Protein AF-A0A9E2VP48-F1 (afdb_monomer_lite)

Secondary structure (DSSP, 8-state):
------------S-HHHHHHHHHHHHHTTSTTGGG-HHHHHHHHHHHHHHHHHHHHHGGGSS-------HHHHHHHHHHHHHHHHHHTT-HHHHHHHHHHHHHHTT------------

Sequence (118 aa):
MIIGLIVAFSREGDDGKQVLKDAKQMIRQVQGFHESPEYYERLVDRAHREVFSEAYSMSVGRRSRGTLDEDKYLTDLFARMIQIAQGENADHVAKNLKKLHDEIFQIEPEPETAKKGK

Foldseek 3Di:
DDPLCPPDQDDDDVPLVSLLVVLLVLLCPFPCCVVPVVLSNVLLVVLSVVLVCVVCVVCPPDPDPPDPPSLVSVVSSLVSSLVVCVVVVVNVSSVSSVVSNCSNVVPPPPPPPDPPDD

Structure (mmCIF, N/CA/C/O backbone):
data_AF-A0A9E2VP48-F1
#
_entry.id   AF-A0A9E2VP48-F1
#
loop_
_atom_site.group_PDB
_atom_site.id
_atom_site.type_symbol
_atom_site.label_atom_id
_atom_site.label_alt_id
_atom_site.label_comp_id
_atom_site.label_asym_id
_atom_site.label_entity_id
_atom_site.label_seq_id
_atom_site.pdbx_PDB_ins_code
_atom_site.Cartn_x
_atom_site.Cartn_y
_atom_site.Cartn_z
_atom_site.occupancy
_atom_site.B_iso_or_equiv
_atom_site.auth_seq_id
_atom_site.auth_comp_id
_atom_site.auth_asym_id
_atom_site.auth_atom_id
_atom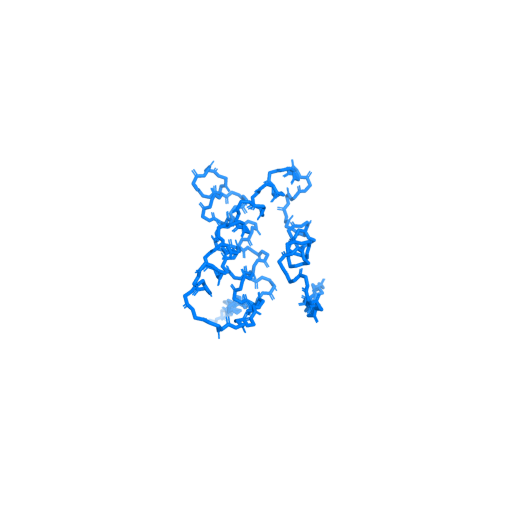_site.pdbx_PDB_model_num
ATOM 1 N N . MET A 1 1 ? -18.633 -12.534 -7.705 1.00 31.36 1 MET A N 1
ATOM 2 C CA . MET A 1 1 ? -18.149 -12.033 -9.006 1.00 31.36 1 MET A CA 1
ATOM 3 C C . MET A 1 1 ? -17.057 -11.027 -8.679 1.00 31.36 1 MET A C 1
ATOM 5 O O . MET A 1 1 ? -17.382 -9.894 -8.361 1.00 31.36 1 MET A O 1
ATOM 9 N N . ILE A 1 2 ? -15.805 -11.474 -8.565 1.00 38.44 2 ILE A N 1
ATOM 10 C CA . ILE A 1 2 ? -14.673 -10.592 -8.247 1.00 38.44 2 ILE A CA 1
ATOM 11 C C . ILE A 1 2 ? -13.873 -10.468 -9.535 1.00 38.44 2 ILE A C 1
ATOM 13 O O . ILE A 1 2 ? -13.466 -11.463 -10.130 1.00 38.44 2 ILE A O 1
ATOM 17 N N . ILE A 1 3 ? -13.817 -9.234 -10.019 1.00 42.12 3 ILE A N 1
ATOM 18 C CA . ILE A 1 3 ? -13.189 -8.824 -11.265 1.00 42.12 3 ILE A CA 1
ATOM 19 C C . ILE A 1 3 ? -11.688 -8.995 -11.054 1.00 42.12 3 ILE A C 1
ATOM 21 O O . ILE A 1 3 ? -11.115 -8.306 -10.216 1.00 42.12 3 ILE A O 1
ATOM 25 N N . GLY A 1 4 ? -11.078 -9.940 -11.773 1.00 37.22 4 GLY A N 1
ATOM 26 C CA . GLY A 1 4 ? -9.628 -10.093 -11.834 1.00 37.22 4 GLY A CA 1
ATOM 27 C C . GLY A 1 4 ? -9.025 -8.827 -12.425 1.00 37.22 4 GLY A C 1
ATOM 28 O O . GLY A 1 4 ? -8.941 -8.678 -13.643 1.00 37.22 4 GLY A O 1
ATOM 29 N N . LEU A 1 5 ? -8.683 -7.881 -11.556 1.00 45.09 5 LEU A N 1
ATOM 30 C CA . LEU A 1 5 ? -8.050 -6.632 -11.929 1.00 45.09 5 LEU A CA 1
ATOM 31 C C . LEU A 1 5 ? -6.560 -6.926 -12.116 1.00 45.09 5 LEU A C 1
ATOM 33 O O . LEU A 1 5 ? -5.757 -6.749 -11.207 1.00 45.09 5 LEU A O 1
ATOM 37 N N . ILE A 1 6 ? -6.206 -7.429 -13.299 1.00 44.62 6 ILE A N 1
ATOM 38 C CA . ILE A 1 6 ? -4.819 -7.453 -13.761 1.00 44.62 6 ILE A CA 1
ATOM 39 C C . ILE A 1 6 ? -4.417 -5.984 -13.904 1.00 44.62 6 ILE A C 1
ATOM 41 O O . ILE A 1 6 ? -4.802 -5.319 -14.868 1.00 44.62 6 ILE A O 1
ATOM 45 N N . VAL A 1 7 ? -3.729 -5.444 -12.900 1.00 49.06 7 VAL A N 1
ATOM 46 C CA . VAL A 1 7 ? -3.240 -4.067 -12.941 1.00 49.06 7 VAL A CA 1
ATOM 47 C C . VAL A 1 7 ? -2.030 -4.047 -13.863 1.00 49.06 7 VAL A C 1
ATOM 49 O O . VAL A 1 7 ? -0.910 -4.309 -13.450 1.00 49.06 7 VAL A O 1
ATOM 52 N N . ALA A 1 8 ? -2.273 -3.792 -15.146 1.00 47.62 8 ALA A N 1
ATOM 53 C CA . ALA A 1 8 ? -1.219 -3.501 -16.104 1.00 47.62 8 ALA A CA 1
ATOM 54 C C . ALA A 1 8 ? -0.757 -2.054 -15.879 1.00 47.62 8 ALA A C 1
ATOM 56 O O . ALA A 1 8 ? -1.426 -1.115 -16.314 1.00 47.62 8 ALA A O 1
ATOM 57 N N . PHE A 1 9 ? 0.356 -1.863 -15.170 1.00 53.66 9 PHE A N 1
ATOM 58 C CA . PHE A 1 9 ? 0.990 -0.552 -15.067 1.00 53.66 9 PHE A CA 1
ATOM 59 C C . PHE A 1 9 ? 1.660 -0.244 -16.415 1.00 53.66 9 PHE A C 1
ATOM 61 O O . PHE A 1 9 ? 2.457 -1.021 -16.942 1.00 53.66 9 PHE A O 1
ATOM 68 N N . SER A 1 10 ? 1.308 0.886 -17.027 1.00 45.56 10 SER A N 1
ATOM 69 C CA . SER A 1 10 ? 1.951 1.334 -18.265 1.00 45.56 10 SER A CA 1
ATOM 70 C C . SER A 1 10 ? 3.358 1.853 -17.955 1.00 45.56 10 SER A C 1
ATOM 72 O O . SER A 1 10 ? 3.515 2.890 -17.313 1.00 45.56 10 SER A O 1
ATOM 74 N N . ARG A 1 11 ? 4.381 1.141 -18.442 1.00 51.38 11 ARG A N 1
ATOM 75 C CA . ARG A 1 11 ? 5.797 1.539 -18.394 1.00 51.38 11 ARG A CA 1
ATOM 76 C C . ARG A 1 11 ? 6.063 2.749 -19.286 1.00 51.38 11 ARG A C 1
ATOM 78 O O . ARG A 1 11 ? 6.320 2.588 -20.478 1.00 51.38 11 ARG A O 1
ATOM 85 N N . GLU A 1 12 ? 6.056 3.950 -18.721 1.00 41.19 12 GLU A N 1
ATOM 86 C CA . GLU A 1 12 ? 6.537 5.141 -19.424 1.00 41.19 12 GLU A CA 1
ATOM 87 C C . GLU A 1 12 ? 7.236 6.120 -18.462 1.00 41.19 12 GLU A C 1
ATOM 89 O O . GLU A 1 12 ? 6.630 7.033 -17.917 1.00 41.19 12 GLU A O 1
ATOM 94 N N . GLY A 1 13 ? 8.542 5.914 -18.250 1.00 44.88 13 GLY A N 1
ATOM 95 C CA . GLY A 1 13 ? 9.572 6.950 -18.046 1.00 44.88 13 GLY A CA 1
ATOM 96 C C . GLY A 1 13 ? 9.567 7.804 -16.767 1.00 44.88 13 GLY A C 1
ATOM 97 O O . GLY A 1 13 ? 10.603 8.392 -16.456 1.00 44.88 13 GLY A O 1
ATOM 98 N N . ASP A 1 14 ? 8.468 7.854 -16.016 1.00 51.00 14 ASP A N 1
ATOM 99 C CA . ASP A 1 14 ? 8.280 8.608 -14.760 1.00 51.00 14 ASP A CA 1
ATOM 100 C C . ASP A 1 14 ? 7.893 7.636 -13.615 1.00 51.00 14 ASP A C 1
ATOM 102 O O . ASP A 1 14 ? 7.010 7.884 -12.785 1.00 51.00 14 ASP A O 1
ATOM 106 N N . ASP A 1 15 ? 8.552 6.467 -13.631 1.00 59.91 15 ASP A N 1
ATOM 107 C CA . ASP A 1 15 ? 8.116 5.210 -13.005 1.00 59.91 15 ASP A CA 1
ATOM 108 C C . ASP A 1 15 ? 7.737 5.351 -11.520 1.00 59.91 15 ASP A C 1
ATOM 110 O O . ASP A 1 15 ? 6.733 4.802 -11.082 1.00 59.91 15 ASP A O 1
ATOM 114 N N . GLY A 1 16 ? 8.463 6.147 -10.729 1.00 63.03 16 GLY A N 1
ATOM 115 C CA . GLY A 1 16 ? 8.187 6.264 -9.291 1.00 63.03 16 GLY A CA 1
ATOM 116 C C . GLY A 1 16 ? 6.877 6.966 -8.941 1.00 63.03 16 GLY A C 1
ATOM 117 O O . GLY A 1 16 ? 6.157 6.530 -8.042 1.00 63.03 16 GLY A O 1
ATOM 118 N N . LYS A 1 17 ? 6.534 8.043 -9.655 1.00 70.06 17 LYS A N 1
ATOM 119 C CA . LYS A 1 17 ? 5.301 8.800 -9.387 1.00 70.06 17 LYS A CA 1
ATOM 120 C C . LYS A 1 17 ? 4.079 8.089 -9.944 1.00 70.06 17 LYS A C 1
ATOM 122 O O . LYS A 1 17 ? 3.027 8.113 -9.305 1.00 70.06 17 LYS A O 1
ATOM 127 N N . GLN A 1 18 ? 4.222 7.474 -11.116 1.00 74.06 18 GLN A N 1
ATOM 128 C CA . GLN A 1 18 ? 3.138 6.729 -11.741 1.00 74.06 18 GLN A CA 1
ATOM 129 C C . GLN A 1 18 ? 2.788 5.493 -10.905 1.00 74.06 18 GLN A C 1
ATOM 131 O O . GLN A 1 18 ? 1.633 5.316 -10.529 1.00 74.06 18 GLN A O 1
ATOM 136 N N . VAL A 1 19 ? 3.794 4.737 -10.463 1.00 74.88 19 VAL A N 1
ATOM 137 C CA . VAL A 1 19 ? 3.586 3.558 -9.616 1.00 74.88 19 VAL A CA 1
ATOM 138 C C . VAL A 1 19 ? 3.015 3.926 -8.241 1.00 74.88 19 VAL A C 1
ATOM 140 O O . VAL A 1 19 ? 2.146 3.221 -7.729 1.00 74.88 19 VAL A O 1
ATOM 143 N N . LEU A 1 20 ? 3.415 5.060 -7.650 1.00 82.25 20 LEU A N 1
ATOM 144 C CA . LEU A 1 20 ? 2.776 5.569 -6.429 1.00 82.25 20 LEU A CA 1
ATOM 145 C C . LEU A 1 20 ? 1.298 5.913 -6.657 1.00 82.25 20 LEU A C 1
ATOM 147 O O . LEU A 1 20 ? 0.451 5.593 -5.824 1.00 82.25 20 LEU A O 1
ATOM 151 N N . LYS A 1 21 ? 0.974 6.581 -7.768 1.00 83.25 21 LYS A N 1
ATOM 152 C CA . LYS A 1 21 ? -0.405 6.951 -8.108 1.00 83.25 21 LYS A CA 1
ATOM 153 C C . LYS A 1 21 ? -1.285 5.714 -8.271 1.00 83.25 21 LYS A C 1
ATOM 155 O O . LYS A 1 21 ? -2.394 5.686 -7.743 1.00 83.25 21 LYS A O 1
ATOM 160 N N . ASP A 1 22 ? -0.778 4.701 -8.949 1.00 81.19 22 ASP A N 1
ATOM 161 C CA . ASP A 1 22 ? -1.496 3.458 -9.204 1.00 81.19 22 ASP A CA 1
ATOM 162 C C . ASP A 1 22 ? -1.636 2.623 -7.915 1.00 81.19 22 ASP A C 1
ATOM 164 O O . ASP A 1 22 ? -2.730 2.153 -7.597 1.00 81.19 22 ASP A O 1
ATOM 168 N N . ALA A 1 23 ? -0.601 2.573 -7.067 1.00 83.50 23 ALA A N 1
ATOM 169 C CA . ALA A 1 23 ? -0.706 2.012 -5.717 1.00 83.50 23 ALA A CA 1
ATOM 170 C C . ALA A 1 23 ? -1.759 2.745 -4.864 1.00 83.50 23 ALA A C 1
ATOM 172 O O . ALA A 1 23 ? -2.545 2.104 -4.164 1.00 83.50 23 ALA A O 1
ATOM 173 N N . LYS A 1 24 ? -1.841 4.082 -4.971 1.00 87.38 24 LYS A N 1
ATOM 174 C CA . LYS A 1 24 ? -2.887 4.902 -4.332 1.00 87.38 24 LYS A CA 1
ATOM 175 C C . LYS A 1 24 ? -4.290 4.648 -4.887 1.00 87.38 24 LYS A C 1
ATOM 177 O O . LYS A 1 24 ? -5.272 4.850 -4.176 1.00 87.38 24 LYS A O 1
ATOM 182 N N . GLN A 1 25 ? -4.425 4.219 -6.135 1.00 86.44 25 GLN A N 1
ATOM 183 C CA . GLN A 1 25 ? -5.718 3.791 -6.671 1.00 86.44 25 GLN A CA 1
ATOM 184 C C . GLN A 1 25 ? -6.100 2.394 -6.176 1.00 86.44 25 GLN A C 1
ATOM 186 O O . GLN A 1 25 ? -7.270 2.141 -5.896 1.00 86.44 25 GLN A O 1
ATOM 191 N N . MET A 1 26 ? -5.121 1.511 -6.006 1.00 83.69 26 MET A N 1
ATOM 192 C CA . MET A 1 26 ? -5.318 0.145 -5.527 1.00 83.69 26 MET A CA 1
ATOM 193 C C . MET A 1 26 ? -5.767 0.100 -4.057 1.00 83.69 26 MET A C 1
ATOM 195 O O . MET A 1 26 ? -6.785 -0.509 -3.743 1.00 83.69 26 MET A O 1
ATOM 199 N N . ILE A 1 27 ? -5.091 0.836 -3.169 1.00 86.19 27 ILE A N 1
ATOM 200 C CA . ILE A 1 27 ? -5.441 0.977 -1.738 1.00 86.19 27 ILE A CA 1
ATOM 201 C C . ILE A 1 27 ? -6.885 1.450 -1.502 1.00 86.19 27 ILE A C 1
ATOM 203 O O . ILE A 1 27 ? -7.490 1.101 -0.492 1.00 86.19 27 ILE A O 1
ATOM 207 N N . ARG A 1 28 ? -7.476 2.207 -2.437 1.00 87.12 28 ARG A N 1
ATOM 208 C CA . ARG A 1 28 ? -8.871 2.674 -2.329 1.00 87.12 28 ARG A CA 1
ATOM 209 C C . ARG A 1 28 ? -9.883 1.531 -2.360 1.00 87.12 28 ARG A C 1
ATOM 211 O O . ARG A 1 28 ? -11.017 1.724 -1.939 1.00 87.12 28 ARG A O 1
ATOM 218 N N . GLN A 1 29 ? -9.476 0.361 -2.848 1.00 84.62 29 GLN A N 1
ATOM 219 C CA . GLN A 1 29 ? -10.295 -0.848 -2.893 1.00 84.62 29 GLN A CA 1
ATOM 220 C C . GLN A 1 29 ? 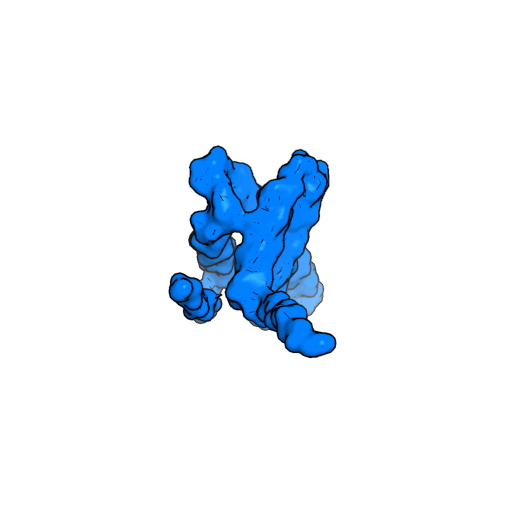-10.248 -1.633 -1.571 1.00 84.62 29 GLN A C 1
ATOM 222 O O . GLN A 1 29 ? -11.039 -2.556 -1.383 1.00 84.62 29 GLN A O 1
ATOM 227 N N . VAL A 1 30 ? -9.353 -1.275 -0.638 1.00 86.25 30 VAL A N 1
ATOM 228 C CA . VAL A 1 30 ? -9.251 -1.940 0.666 1.00 86.25 30 VAL A CA 1
ATOM 229 C C . VAL A 1 30 ? -10.541 -1.745 1.457 1.00 86.25 30 VAL A C 1
ATOM 231 O O . VAL A 1 30 ? -11.067 -0.638 1.594 1.00 86.25 30 VAL A O 1
ATOM 234 N N . GLN A 1 31 ? -11.038 -2.834 2.040 1.00 83.25 31 GLN A N 1
ATOM 235 C CA . GLN A 1 31 ? -12.176 -2.775 2.947 1.00 83.25 31 GLN A CA 1
ATOM 236 C C . GLN A 1 31 ? -11.872 -1.839 4.130 1.00 83.25 31 GLN A C 1
ATOM 238 O O . GLN A 1 31 ? -10.834 -1.954 4.776 1.00 83.25 31 GLN A O 1
ATOM 243 N N . GLY A 1 32 ? -12.776 -0.903 4.419 1.00 82.25 32 GLY A N 1
ATOM 244 C CA . GLY A 1 32 ? -12.573 0.102 5.468 1.00 82.25 32 GLY A CA 1
ATOM 245 C C . GLY A 1 32 ? -11.765 1.327 5.027 1.00 82.25 32 GLY A C 1
ATOM 246 O O . GLY A 1 32 ? -11.589 2.237 5.830 1.00 82.25 32 GLY A O 1
ATOM 247 N N . PHE A 1 33 ? -11.332 1.420 3.759 1.00 86.62 33 PHE A N 1
ATOM 248 C CA . PHE A 1 33 ? -10.679 2.630 3.239 1.00 86.62 33 PHE A CA 1
ATOM 249 C C . PHE A 1 33 ? -11.521 3.889 3.490 1.00 86.62 33 PHE A C 1
ATOM 251 O O . PHE A 1 33 ? -11.012 4.894 3.978 1.00 86.62 33 PHE A O 1
ATOM 258 N N . HIS A 1 34 ? -12.828 3.813 3.222 1.00 86.81 34 HIS A N 1
ATOM 259 C CA . HIS A 1 34 ? -13.761 4.929 3.408 1.00 86.81 34 HIS A CA 1
ATOM 260 C C . HIS A 1 34 ? -13.908 5.393 4.863 1.00 86.81 34 HIS A C 1
ATOM 262 O O . HIS A 1 34 ? -14.319 6.527 5.089 1.00 86.81 34 HIS A O 1
ATOM 268 N N . GLU A 1 35 ? -13.573 4.549 5.840 1.00 88.25 35 GLU A N 1
ATOM 269 C CA . GLU A 1 35 ? -13.653 4.898 7.262 1.00 88.25 35 GLU A CA 1
ATOM 270 C C . GLU A 1 35 ? -12.460 5.752 7.704 1.00 88.25 35 GLU A C 1
ATOM 272 O O . GLU A 1 35 ? -12.556 6.501 8.673 1.00 88.25 35 GLU A O 1
ATOM 277 N N . SER A 1 36 ? -11.317 5.647 7.019 1.00 88.00 36 SER A N 1
ATOM 278 C CA . SER A 1 36 ? -10.090 6.377 7.367 1.00 88.00 36 SER A CA 1
ATOM 279 C C . SER A 1 36 ? -9.176 6.599 6.152 1.00 88.00 36 SER A C 1
ATOM 281 O O . SER A 1 36 ? -8.027 6.150 6.153 1.00 88.00 36 SER A O 1
ATOM 283 N N . PRO A 1 37 ? -9.635 7.319 5.111 1.00 89.00 37 PRO A N 1
ATOM 284 C CA . PRO A 1 37 ? -8.899 7.453 3.850 1.00 89.00 37 PRO A CA 1
ATOM 285 C C . PRO A 1 37 ? -7.513 8.083 4.045 1.00 89.00 37 PRO A C 1
ATOM 287 O O . PRO A 1 37 ? -6.525 7.604 3.494 1.00 89.00 37 PRO A O 1
ATOM 290 N N . GLU A 1 38 ? -7.408 9.091 4.914 1.00 90.50 38 GLU A N 1
ATOM 291 C CA . GLU A 1 38 ? -6.142 9.759 5.241 1.00 90.50 38 GLU A CA 1
ATOM 292 C C . GLU A 1 38 ? -5.128 8.836 5.931 1.00 90.50 38 GLU A C 1
ATOM 294 O O . GLU A 1 38 ? -3.918 9.039 5.821 1.00 90.50 38 GLU A O 1
ATOM 299 N N . TYR A 1 39 ? -5.592 7.834 6.684 1.00 90.31 39 TYR A N 1
ATOM 300 C CA . TYR A 1 39 ? -4.701 6.857 7.308 1.00 90.31 39 TYR A CA 1
ATOM 301 C C . TYR A 1 39 ? -4.066 5.968 6.240 1.00 90.31 39 TYR A C 1
ATOM 303 O O . TYR A 1 39 ? -2.843 5.870 6.162 1.00 90.31 39 TYR A O 1
ATOM 311 N N . TYR A 1 40 ? -4.892 5.400 5.363 1.00 88.88 40 TYR A N 1
ATOM 312 C CA . TYR A 1 40 ? -4.438 4.534 4.283 1.00 88.88 40 TYR A CA 1
ATOM 313 C C . TYR A 1 40 ? -3.549 5.264 3.268 1.00 88.88 40 TYR A C 1
ATOM 315 O O . TYR A 1 40 ? -2.526 4.720 2.856 1.00 88.88 40 TYR A O 1
ATOM 323 N N . GLU A 1 41 ? -3.878 6.505 2.895 1.00 90.25 41 GLU A N 1
ATOM 324 C CA . GLU A 1 41 ? -3.037 7.290 1.982 1.00 90.25 41 GLU A CA 1
ATOM 325 C C . GLU A 1 41 ? -1.661 7.603 2.593 1.00 90.25 41 GLU A C 1
ATOM 327 O O . GLU A 1 41 ? -0.641 7.420 1.923 1.00 90.25 41 GLU A O 1
ATOM 332 N N . ARG A 1 42 ? -1.604 7.979 3.882 1.00 91.31 42 ARG A N 1
ATOM 333 C CA . ARG A 1 42 ? -0.328 8.174 4.600 1.00 91.31 42 ARG A CA 1
ATOM 334 C C . ARG A 1 42 ? 0.476 6.883 4.718 1.00 91.31 42 ARG A C 1
ATOM 336 O O . ARG A 1 42 ? 1.703 6.920 4.621 1.00 91.31 42 ARG A O 1
ATOM 343 N N . LEU A 1 43 ? -0.202 5.756 4.921 1.00 92.12 43 LEU A N 1
ATOM 344 C CA . LEU A 1 43 ? 0.428 4.444 5.018 1.00 92.12 43 LEU A CA 1
ATOM 345 C C . LEU A 1 43 ? 1.119 4.063 3.700 1.00 92.12 43 LEU A C 1
ATOM 347 O O . LEU A 1 43 ? 2.277 3.648 3.723 1.00 92.12 43 LEU A O 1
ATOM 351 N N . VAL A 1 44 ? 0.448 4.282 2.561 1.00 91.81 44 VAL A N 1
ATOM 352 C CA . VAL A 1 44 ? 1.032 4.085 1.222 1.00 91.81 44 VAL A CA 1
ATOM 353 C C . VAL A 1 44 ? 2.221 5.011 0.998 1.00 91.81 44 VAL A C 1
ATOM 355 O O . VAL A 1 44 ? 3.265 4.543 0.558 1.00 91.81 44 VAL A O 1
ATOM 358 N N . ASP A 1 45 ? 2.104 6.301 1.322 1.00 90.44 45 ASP A N 1
ATOM 359 C CA . ASP A 1 45 ? 3.199 7.261 1.123 1.00 90.44 45 ASP A CA 1
ATOM 360 C C . ASP A 1 45 ? 4.453 6.884 1.924 1.00 90.44 45 ASP A C 1
ATOM 362 O O . ASP A 1 45 ? 5.576 6.944 1.412 1.00 90.44 45 ASP A O 1
ATOM 366 N N . ARG A 1 46 ? 4.269 6.456 3.179 1.00 90.06 46 ARG A N 1
ATOM 367 C CA . ARG A 1 46 ? 5.368 6.020 4.045 1.00 90.06 46 ARG A CA 1
ATOM 368 C C . ARG A 1 46 ? 6.009 4.733 3.533 1.00 90.06 46 ARG A C 1
ATOM 370 O O . ARG A 1 46 ? 7.229 4.684 3.402 1.00 90.06 46 ARG A O 1
ATOM 377 N N . ALA A 1 47 ? 5.199 3.728 3.204 1.00 90.06 47 ALA A N 1
ATOM 378 C CA . ALA A 1 47 ? 5.690 2.463 2.670 1.00 90.06 47 ALA A CA 1
ATOM 379 C C . ALA A 1 47 ? 6.409 2.653 1.325 1.00 90.06 47 ALA A C 1
ATOM 381 O O . ALA A 1 47 ? 7.508 2.133 1.146 1.00 90.06 47 A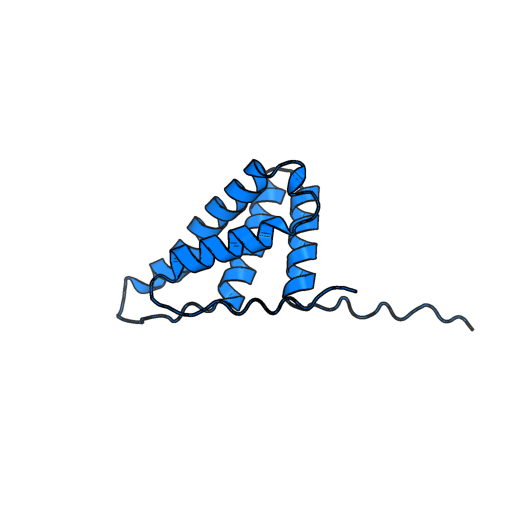LA A O 1
ATOM 382 N N . HIS A 1 48 ? 5.852 3.466 0.421 1.00 88.75 48 HIS A N 1
ATOM 383 C CA . HIS A 1 48 ? 6.463 3.791 -0.866 1.00 88.75 48 HIS A CA 1
ATOM 384 C C . HIS A 1 48 ? 7.836 4.422 -0.681 1.00 88.75 48 HIS A C 1
ATOM 386 O O . HIS A 1 48 ? 8.792 3.985 -1.309 1.00 88.75 48 HIS A O 1
ATOM 392 N N . ARG A 1 49 ? 7.968 5.421 0.201 1.00 86.38 49 ARG A N 1
ATOM 393 C CA . ARG A 1 49 ? 9.257 6.082 0.434 1.00 86.38 49 ARG A CA 1
ATOM 394 C C . ARG A 1 49 ? 10.340 5.094 0.861 1.00 86.38 49 ARG A C 1
ATOM 396 O O . ARG A 1 49 ? 11.482 5.241 0.440 1.00 86.38 49 ARG A O 1
ATOM 403 N N . GLU A 1 50 ? 9.994 4.120 1.690 1.00 85.69 50 GLU A N 1
ATOM 404 C CA . GLU A 1 50 ? 10.948 3.140 2.204 1.00 85.69 50 GLU A CA 1
ATOM 405 C C . GLU A 1 50 ? 11.310 2.092 1.141 1.00 85.69 50 GLU A C 1
ATOM 407 O O . GLU A 1 50 ? 12.489 1.933 0.832 1.00 85.69 50 GLU A O 1
ATOM 412 N N . VAL A 1 51 ? 10.313 1.482 0.495 1.00 84.25 51 VAL A N 1
ATOM 413 C CA . VAL A 1 51 ? 10.514 0.447 -0.539 1.00 84.25 51 VAL A CA 1
ATOM 414 C C . VAL A 1 51 ? 11.166 1.021 -1.798 1.00 84.25 51 VAL A C 1
ATOM 416 O O . VAL A 1 51 ? 12.101 0.444 -2.349 1.00 84.25 51 VAL A O 1
ATOM 419 N N . PHE A 1 52 ? 10.725 2.199 -2.243 1.00 78.62 52 PHE A N 1
ATOM 420 C CA . PHE A 1 52 ? 11.294 2.871 -3.408 1.00 78.62 52 PHE A CA 1
ATOM 421 C C . PHE A 1 52 ? 12.719 3.352 -3.126 1.00 78.62 52 PHE A C 1
ATOM 423 O O . PHE A 1 52 ? 13.597 3.206 -3.975 1.00 78.62 52 PHE A O 1
ATOM 430 N N . SER A 1 53 ? 12.992 3.880 -1.926 1.00 73.62 53 SER A N 1
ATOM 431 C CA . SER A 1 53 ? 14.362 4.232 -1.546 1.00 73.62 53 SER A CA 1
ATOM 432 C C . SER A 1 53 ? 15.256 2.997 -1.498 1.00 73.62 53 SER A C 1
ATOM 434 O O . SER A 1 53 ? 16.391 3.078 -1.948 1.00 73.62 53 SER A O 1
ATOM 436 N N . GLU A 1 54 ? 14.794 1.856 -0.993 1.00 68.12 54 GLU A N 1
ATOM 437 C CA . GLU A 1 54 ? 15.579 0.616 -0.980 1.0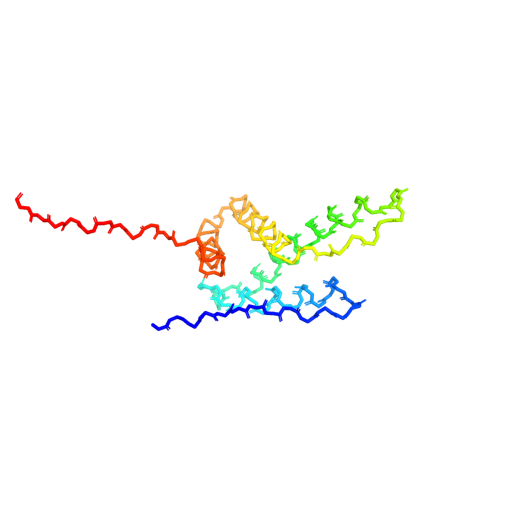0 68.12 54 GLU A CA 1
ATOM 438 C C . GLU A 1 54 ? 15.875 0.115 -2.403 1.00 68.12 54 GLU A C 1
ATOM 440 O O . GLU A 1 54 ? 17.038 -0.099 -2.753 1.00 68.12 54 GLU A O 1
ATOM 445 N N . ALA A 1 55 ? 14.854 0.057 -3.263 1.00 64.56 55 ALA A N 1
ATOM 446 C CA . ALA A 1 55 ? 14.985 -0.385 -4.651 1.00 64.56 55 ALA A CA 1
ATOM 447 C C . ALA A 1 55 ? 15.887 0.530 -5.504 1.00 64.56 55 ALA A C 1
ATOM 449 O O . ALA A 1 55 ? 16.649 0.040 -6.337 1.00 64.56 55 ALA A O 1
ATOM 450 N N . TYR A 1 56 ? 15.841 1.852 -5.291 1.00 58.06 56 TYR A N 1
ATOM 451 C CA . TYR A 1 56 ? 16.620 2.827 -6.069 1.00 58.06 56 TYR A CA 1
ATOM 452 C C . TYR A 1 56 ? 17.955 3.236 -5.422 1.00 58.06 56 TYR A C 1
ATOM 454 O O . TYR A 1 56 ? 18.852 3.692 -6.135 1.00 58.06 56 TYR A O 1
ATOM 462 N N . SER A 1 57 ? 18.146 3.071 -4.107 1.00 53.84 57 SER A N 1
ATOM 463 C CA . SER A 1 57 ? 19.430 3.373 -3.441 1.00 53.84 57 SER A CA 1
ATOM 464 C C . SER A 1 57 ? 20.526 2.370 -3.803 1.00 53.84 57 SER A C 1
ATOM 466 O O . SER A 1 57 ? 21.687 2.765 -3.933 1.00 53.84 57 SER A O 1
ATOM 468 N N . MET A 1 58 ? 20.176 1.107 -4.085 1.00 47.53 58 MET A N 1
ATOM 469 C CA . MET A 1 58 ? 21.128 0.119 -4.617 1.00 47.53 58 MET A CA 1
ATOM 470 C C . MET A 1 58 ? 21.675 0.493 -6.010 1.00 47.53 58 MET A C 1
ATOM 472 O O . MET A 1 58 ? 22.731 0.004 -6.416 1.00 47.53 58 MET A O 1
ATOM 476 N N . SER A 1 59 ? 21.024 1.416 -6.723 1.00 47.81 59 SER A N 1
ATOM 477 C CA . SER A 1 59 ? 21.406 1.873 -8.067 1.00 47.81 59 SER A CA 1
ATOM 478 C C . SER A 1 59 ? 22.514 2.936 -8.082 1.00 47.81 59 SER A C 1
ATOM 480 O O . SER A 1 59 ? 23.034 3.265 -9.149 1.00 47.81 59 SER A O 1
ATOM 482 N N . VAL A 1 60 ? 22.901 3.491 -6.925 1.00 44.81 60 VAL A N 1
ATOM 483 C CA . VAL A 1 60 ? 23.814 4.654 -6.844 1.00 44.81 60 VAL A CA 1
ATOM 484 C C . VAL A 1 60 ? 25.296 4.277 -7.056 1.00 44.81 60 VAL A C 1
ATOM 486 O O . VAL A 1 60 ? 26.137 5.149 -7.253 1.00 44.81 60 VAL A O 1
ATOM 489 N N . GLY A 1 61 ? 25.646 2.985 -7.102 1.00 47.31 61 GLY A N 1
ATOM 490 C CA . GLY A 1 61 ? 27.046 2.543 -7.222 1.00 47.31 61 GLY A CA 1
ATOM 491 C C . GLY A 1 61 ? 27.554 2.256 -8.640 1.00 47.31 61 GLY A C 1
ATOM 492 O O . GLY A 1 61 ? 28.716 2.514 -8.948 1.00 47.31 61 GLY A O 1
ATOM 493 N N . ARG A 1 62 ? 26.727 1.707 -9.533 1.00 43.78 62 ARG A N 1
ATOM 494 C CA . ARG A 1 62 ? 27.118 1.353 -10.908 1.00 43.78 62 ARG A CA 1
ATOM 495 C C . ARG A 1 62 ? 25.875 1.364 -11.776 1.00 43.78 62 ARG A C 1
ATOM 497 O O . ARG A 1 62 ? 24.888 0.757 -11.395 1.00 43.78 62 ARG A O 1
ATOM 504 N N . ARG A 1 63 ? 25.966 2.028 -12.933 1.00 46.12 63 ARG A N 1
ATOM 505 C CA . ARG A 1 63 ? 24.990 2.097 -14.038 1.00 46.12 63 ARG A CA 1
ATOM 506 C C . ARG A 1 63 ? 24.228 0.783 -14.281 1.00 46.12 63 ARG A C 1
ATOM 508 O O . ARG A 1 63 ? 24.504 0.077 -15.245 1.00 46.12 63 ARG A O 1
ATOM 515 N N . SER A 1 64 ? 23.240 0.488 -13.457 1.00 42.69 64 SER A N 1
ATOM 516 C CA . SER A 1 64 ? 22.234 -0.508 -13.754 1.00 42.69 64 SER A CA 1
ATOM 517 C C . SER A 1 64 ? 20.925 0.239 -13.691 1.00 42.69 64 SER A C 1
ATOM 519 O O . SER A 1 64 ? 20.458 0.642 -12.629 1.00 42.69 64 SER A O 1
ATOM 521 N N . ARG A 1 65 ? 20.397 0.526 -14.877 1.00 47.59 65 ARG A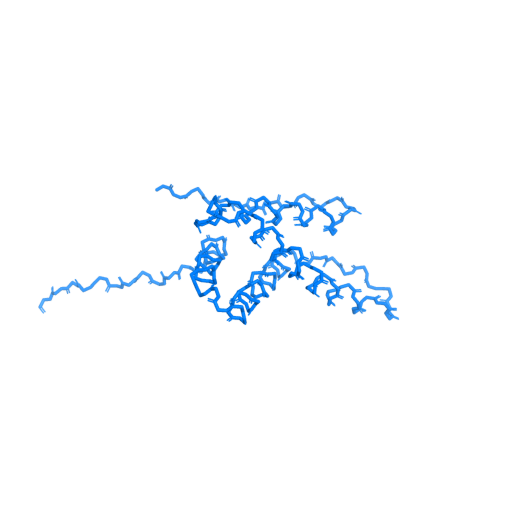 N 1
ATOM 522 C CA . ARG A 1 65 ? 19.032 0.990 -15.084 1.00 47.59 65 ARG A CA 1
ATOM 523 C C . ARG A 1 65 ? 18.157 -0.208 -14.708 1.00 47.59 65 ARG A C 1
ATOM 525 O O . ARG A 1 65 ? 17.767 -0.979 -15.576 1.00 47.59 65 ARG A O 1
ATOM 532 N N . GLY A 1 66 ? 18.025 -0.466 -13.408 1.00 52.94 66 GLY A N 1
ATOM 533 C CA . GLY A 1 66 ? 17.212 -1.555 -12.898 1.00 52.94 66 GLY A CA 1
ATOM 534 C C . GLY A 1 66 ? 15.786 -1.249 -13.302 1.00 52.94 66 GLY A C 1
ATOM 535 O O . GLY A 1 66 ? 15.207 -0.289 -12.806 1.00 52.94 66 GLY A O 1
ATOM 536 N N . THR A 1 67 ? 15.260 -1.993 -14.269 1.00 59.00 67 THR A N 1
ATOM 537 C CA . THR A 1 67 ? 13.822 -2.045 -14.516 1.00 59.00 67 THR A CA 1
ATOM 538 C C . THR A 1 67 ? 13.154 -2.323 -13.180 1.00 59.00 67 THR A C 1
ATOM 540 O O . THR A 1 67 ? 13.493 -3.314 -12.532 1.00 59.00 67 THR A O 1
ATOM 543 N N . LEU A 1 68 ? 12.271 -1.423 -12.750 1.00 66.62 68 LEU A N 1
ATOM 544 C CA . LEU A 1 68 ? 11.442 -1.656 -11.580 1.00 66.62 68 LEU A CA 1
ATOM 545 C C . LEU A 1 68 ? 10.627 -2.924 -11.847 1.00 66.62 68 LEU A C 1
ATOM 547 O O . LEU A 1 68 ? 9.908 -3.010 -12.843 1.00 66.62 68 LEU A O 1
ATOM 551 N N . ASP A 1 69 ? 10.804 -3.925 -10.994 1.00 75.25 69 ASP A N 1
ATOM 552 C CA . ASP A 1 69 ? 9.926 -5.085 -10.969 1.00 75.25 69 ASP A CA 1
ATOM 553 C C . ASP A 1 69 ? 8.666 -4.665 -10.209 1.00 75.25 69 ASP A C 1
ATOM 555 O O . ASP A 1 69 ? 8.703 -4.451 -8.997 1.00 75.25 69 ASP A O 1
ATOM 559 N N . GLU A 1 70 ? 7.594 -4.426 -10.960 1.00 72.88 70 GLU A N 1
ATOM 560 C CA . GLU A 1 70 ? 6.334 -3.870 -10.464 1.00 72.88 70 GLU A CA 1
ATOM 561 C C . GLU A 1 70 ? 5.653 -4.822 -9.472 1.00 72.88 70 GLU A C 1
ATOM 563 O O . GLU A 1 70 ? 5.210 -4.380 -8.410 1.00 72.88 70 GLU A O 1
ATOM 568 N N . ASP A 1 71 ? 5.653 -6.127 -9.758 1.00 76.38 71 ASP A N 1
ATOM 569 C CA . ASP A 1 71 ? 5.058 -7.150 -8.893 1.00 76.38 71 ASP A CA 1
ATOM 570 C C . ASP A 1 71 ? 5.818 -7.249 -7.570 1.00 76.38 71 ASP A C 1
ATOM 572 O O . ASP A 1 71 ? 5.222 -7.258 -6.486 1.00 76.38 71 ASP A O 1
ATOM 576 N N . LYS A 1 72 ? 7.155 -7.248 -7.644 1.00 78.81 72 LYS A N 1
ATOM 577 C CA . LYS A 1 72 ? 8.001 -7.231 -6.450 1.00 78.81 72 LYS A CA 1
ATOM 578 C C . LYS A 1 72 ? 7.811 -5.946 -5.648 1.00 78.81 72 LYS A C 1
ATOM 580 O O . LYS A 1 72 ? 7.640 -6.010 -4.435 1.00 78.81 72 LYS A O 1
ATOM 585 N N . TYR A 1 73 ? 7.801 -4.790 -6.312 1.00 82.19 73 TYR A N 1
ATOM 586 C CA . TYR A 1 73 ? 7.582 -3.501 -5.657 1.00 82.19 73 TYR A CA 1
ATOM 587 C C . TYR A 1 73 ? 6.253 -3.481 -4.898 1.00 82.19 73 TYR A C 1
ATOM 589 O O . TYR A 1 73 ? 6.212 -3.038 -3.753 1.00 82.19 73 TYR A O 1
ATOM 597 N N . LEU A 1 74 ? 5.170 -3.958 -5.512 1.00 81.94 74 LEU A N 1
ATOM 598 C CA . LEU A 1 74 ? 3.861 -3.989 -4.868 1.00 81.94 74 LEU A CA 1
ATOM 599 C C . LEU A 1 74 ? 3.829 -4.982 -3.705 1.00 81.94 74 LEU A C 1
ATOM 601 O O . LEU A 1 74 ? 3.300 -4.646 -2.648 1.00 81.94 74 LEU A O 1
ATOM 605 N N . THR A 1 75 ? 4.433 -6.161 -3.865 1.00 86.00 75 THR A N 1
ATOM 606 C CA . THR A 1 75 ? 4.572 -7.144 -2.779 1.00 86.00 75 THR A CA 1
ATOM 607 C C . THR A 1 75 ? 5.292 -6.523 -1.577 1.00 86.00 75 THR A C 1
ATOM 609 O O . THR A 1 75 ? 4.783 -6.555 -0.453 1.00 86.00 75 THR A O 1
ATOM 612 N N . ASP A 1 76 ? 6.434 -5.875 -1.818 1.00 87.25 76 ASP A N 1
ATOM 613 C CA . ASP A 1 76 ? 7.231 -5.205 -0.788 1.00 87.25 76 ASP A CA 1
ATOM 614 C C . ASP A 1 76 ? 6.468 -4.014 -0.173 1.00 87.25 76 ASP A C 1
ATOM 616 O O . ASP A 1 76 ? 6.498 -3.805 1.044 1.00 87.25 76 ASP A O 1
ATOM 620 N N . LEU A 1 77 ? 5.713 -3.264 -0.985 1.00 89.38 77 LEU A N 1
ATOM 621 C CA . LEU A 1 77 ? 4.862 -2.160 -0.540 1.00 89.38 77 LEU A CA 1
ATOM 622 C C . LEU A 1 77 ? 3.782 -2.647 0.434 1.00 89.38 77 LEU A C 1
ATOM 624 O O . LEU A 1 77 ? 3.676 -2.113 1.539 1.00 89.38 77 LEU A O 1
ATOM 628 N N . PHE A 1 78 ? 3.002 -3.665 0.060 1.00 90.06 78 PHE A N 1
ATOM 629 C CA . PHE A 1 78 ? 1.959 -4.228 0.921 1.00 90.06 78 PHE A CA 1
ATOM 630 C C . PHE A 1 78 ? 2.546 -4.816 2.202 1.00 90.06 78 PHE A C 1
ATOM 632 O O . PHE A 1 78 ? 2.036 -4.533 3.290 1.00 90.06 78 PHE A O 1
ATOM 639 N N . ALA A 1 79 ? 3.643 -5.572 2.100 1.00 91.25 79 ALA A N 1
ATOM 640 C CA . ALA A 1 79 ? 4.344 -6.107 3.262 1.00 91.25 79 ALA A CA 1
ATOM 641 C C . ALA A 1 79 ? 4.752 -4.983 4.225 1.00 91.25 79 ALA A C 1
ATOM 643 O O . ALA A 1 79 ? 4.540 -5.089 5.439 1.00 91.25 79 ALA A O 1
ATOM 644 N N . ARG A 1 80 ? 5.264 -3.866 3.693 1.00 92.38 80 ARG A N 1
ATOM 645 C CA . ARG A 1 80 ? 5.673 -2.728 4.514 1.00 92.38 80 ARG A CA 1
ATOM 646 C C . ARG A 1 80 ? 4.495 -1.999 5.153 1.00 92.38 80 ARG A C 1
ATOM 648 O O . ARG A 1 80 ? 4.566 -1.653 6.331 1.00 92.38 80 ARG A O 1
ATOM 655 N N . MET A 1 81 ? 3.399 -1.810 4.424 1.00 92.25 81 MET A N 1
ATOM 656 C CA . MET A 1 81 ? 2.171 -1.222 4.970 1.00 92.25 81 MET A CA 1
ATOM 657 C C . MET A 1 81 ? 1.590 -2.065 6.111 1.00 92.25 81 MET A C 1
ATOM 659 O O . MET A 1 81 ? 1.204 -1.514 7.140 1.00 92.25 81 MET A O 1
ATOM 663 N N . ILE A 1 82 ? 1.574 -3.394 5.961 1.00 91.94 82 ILE A N 1
ATOM 664 C CA . ILE A 1 82 ? 1.120 -4.332 6.997 1.00 91.94 82 ILE A CA 1
ATOM 665 C C . ILE A 1 82 ? 1.999 -4.214 8.246 1.00 91.94 82 ILE A C 1
ATOM 667 O O . ILE A 1 82 ? 1.469 -4.099 9.349 1.00 91.94 82 ILE A O 1
ATOM 671 N N . GLN A 1 83 ? 3.326 -4.182 8.084 1.00 92.44 83 GLN A N 1
ATOM 672 C CA . GLN A 1 83 ? 4.256 -4.012 9.205 1.00 92.44 83 GLN A CA 1
ATOM 673 C C . GLN A 1 83 ? 4.047 -2.687 9.948 1.00 92.44 83 GLN A C 1
ATOM 675 O O . GLN A 1 83 ? 4.055 -2.670 11.178 1.00 92.44 83 GLN A O 1
ATOM 680 N N . ILE A 1 84 ? 3.857 -1.577 9.223 1.00 92.62 84 ILE A N 1
ATOM 681 C CA . ILE A 1 84 ? 3.599 -0.269 9.842 1.00 92.62 84 ILE A CA 1
ATOM 682 C C . ILE A 1 84 ? 2.266 -0.302 10.601 1.00 92.62 84 ILE A C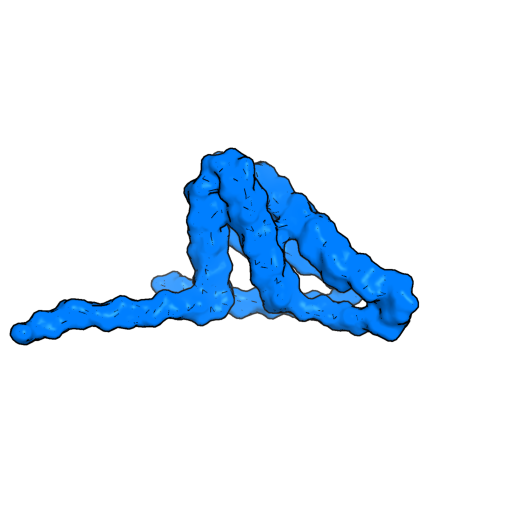 1
ATOM 684 O O . ILE A 1 84 ? 2.228 0.096 11.762 1.00 92.62 84 ILE A O 1
ATOM 688 N N . ALA A 1 85 ? 1.204 -0.840 9.993 1.00 91.12 85 ALA A N 1
ATOM 689 C CA . ALA A 1 85 ? -0.104 -0.956 10.634 1.00 91.12 85 ALA A CA 1
ATOM 690 C C . ALA A 1 85 ? -0.049 -1.810 11.914 1.00 91.12 85 ALA A C 1
ATOM 692 O O . ALA A 1 85 ? -0.605 -1.418 12.937 1.00 91.12 85 ALA A O 1
ATOM 693 N N . GLN A 1 86 ? 0.676 -2.934 11.899 1.00 91.31 86 GLN A N 1
ATOM 694 C CA . GLN A 1 86 ? 0.908 -3.761 13.091 1.00 91.31 86 GLN A CA 1
ATOM 695 C C . GLN A 1 86 ? 1.689 -3.005 14.174 1.00 91.31 86 GLN A C 1
ATOM 697 O O . GLN A 1 86 ? 1.318 -3.045 15.344 1.00 91.31 86 GLN A O 1
ATOM 702 N N . GLY A 1 87 ? 2.739 -2.268 13.795 1.00 91.94 87 GLY A N 1
ATOM 703 C CA . GLY A 1 87 ? 3.511 -1.438 14.726 1.00 91.94 87 GLY A CA 1
ATOM 704 C C . GLY A 1 87 ? 2.701 -0.299 15.357 1.00 91.94 87 GLY A C 1
ATOM 705 O O . GLY A 1 87 ? 3.015 0.148 16.458 1.00 91.94 87 GLY A O 1
ATOM 706 N N . GLU A 1 88 ? 1.640 0.146 14.686 1.00 91.88 88 GLU A N 1
ATOM 707 C CA . GLU A 1 88 ? 0.713 1.178 15.160 1.00 91.88 88 GLU A CA 1
ATOM 708 C C . GLU A 1 88 ? -0.526 0.599 15.880 1.00 91.88 88 GLU A C 1
ATOM 710 O O . GLU A 1 88 ? -1.416 1.356 16.262 1.00 91.88 88 GLU A O 1
ATOM 715 N N . ASN A 1 89 ? -0.579 -0.719 16.132 1.00 90.56 89 ASN A N 1
ATOM 716 C CA . ASN A 1 89 ? -1.729 -1.447 16.704 1.00 90.56 89 ASN A CA 1
ATOM 717 C C . ASN A 1 89 ? -3.022 -1.345 15.865 1.00 90.56 89 ASN A C 1
ATOM 719 O O . ASN A 1 89 ? -4.136 -1.485 16.375 1.00 90.56 89 ASN A O 1
ATOM 723 N N . ALA A 1 90 ? -2.896 -1.119 14.557 1.00 90.06 90 ALA A N 1
ATOM 724 C CA . ALA A 1 90 ? -3.998 -1.085 13.601 1.00 90.06 90 ALA A CA 1
ATOM 725 C C . ALA A 1 90 ? -4.213 -2.467 12.948 1.00 90.06 90 ALA A C 1
ATOM 727 O O . ALA A 1 90 ? -4.206 -2.610 11.724 1.00 90.06 90 ALA A O 1
ATOM 728 N N . ASP A 1 91 ? -4.427 -3.510 13.760 1.00 89.19 91 ASP A N 1
ATOM 729 C CA . ASP A 1 91 ? -4.502 -4.909 13.292 1.00 89.19 91 ASP A CA 1
ATOM 730 C C . ASP A 1 91 ? -5.603 -5.157 12.249 1.00 89.19 91 ASP A C 1
ATOM 732 O O . ASP A 1 91 ? -5.456 -5.972 11.335 1.00 89.19 91 ASP A O 1
ATOM 736 N N . HIS A 1 92 ? -6.715 -4.431 12.359 1.00 87.12 92 HIS A N 1
ATOM 737 C CA . HIS A 1 92 ? -7.817 -4.488 11.399 1.00 87.12 92 HIS A CA 1
ATOM 738 C C . HIS A 1 92 ? -7.394 -3.967 10.016 1.00 87.12 92 HIS A C 1
ATOM 740 O O . HIS A 1 92 ? -7.728 -4.582 9.003 1.00 87.12 92 HIS A O 1
ATOM 746 N N . VAL A 1 93 ? -6.593 -2.898 9.969 1.00 89.31 93 VAL A N 1
ATOM 747 C CA . VAL A 1 93 ? -6.017 -2.361 8.728 1.00 89.31 93 VAL A CA 1
ATOM 748 C C . VAL A 1 93 ? -5.029 -3.359 8.133 1.00 89.31 93 VAL A C 1
ATOM 750 O O . VAL A 1 93 ? -5.128 -3.687 6.952 1.00 89.31 93 VAL A O 1
ATOM 753 N N . ALA A 1 94 ? -4.135 -3.917 8.955 1.00 89.94 94 ALA A N 1
ATOM 754 C CA . ALA A 1 94 ? -3.180 -4.939 8.527 1.00 89.94 94 ALA A CA 1
ATOM 755 C C . ALA A 1 94 ? -3.880 -6.157 7.894 1.00 89.94 94 ALA A C 1
ATOM 757 O O . ALA A 1 94 ? -3.472 -6.641 6.837 1.00 89.94 94 ALA A O 1
ATOM 758 N N . LYS A 1 95 ? -4.980 -6.622 8.500 1.00 90.19 95 LYS A N 1
ATOM 759 C CA . LYS A 1 95 ? -5.791 -7.726 7.974 1.00 90.19 95 LYS A CA 1
ATOM 760 C C . LYS A 1 95 ? -6.434 -7.389 6.626 1.00 90.19 95 LYS A C 1
ATOM 762 O O . LYS A 1 95 ? -6.398 -8.218 5.719 1.00 90.19 95 LYS A O 1
ATOM 767 N N . ASN A 1 96 ? -7.005 -6.193 6.485 1.00 88.75 96 ASN A N 1
ATOM 768 C CA . ASN A 1 96 ? -7.670 -5.777 5.248 1.00 88.75 96 ASN A CA 1
ATOM 769 C C . ASN A 1 96 ? -6.668 -5.578 4.102 1.00 88.75 96 ASN A C 1
ATOM 771 O O . ASN A 1 96 ? -6.950 -5.963 2.969 1.00 88.75 96 ASN A O 1
ATOM 775 N N . LEU A 1 97 ? -5.478 -5.051 4.406 1.00 89.12 97 LEU A N 1
ATOM 776 C CA . LEU A 1 97 ? -4.371 -4.931 3.454 1.00 89.12 97 LEU A CA 1
ATOM 777 C C . LEU A 1 97 ? -3.873 -6.292 2.982 1.00 89.12 97 LEU A C 1
ATOM 779 O O . LEU A 1 97 ? -3.708 -6.491 1.782 1.00 89.12 97 LEU A O 1
ATOM 783 N N . LYS A 1 98 ? -3.686 -7.239 3.910 1.00 89.19 98 LYS A N 1
ATOM 784 C CA . LYS A 1 98 ? -3.297 -8.610 3.569 1.00 89.19 98 LYS A CA 1
ATOM 785 C C . LYS A 1 98 ? -4.326 -9.269 2.654 1.00 89.19 98 LYS A C 1
ATOM 787 O O . LYS A 1 98 ? -3.958 -9.880 1.662 1.00 89.19 98 LYS A O 1
ATOM 792 N N . LYS A 1 99 ? -5.613 -9.104 2.958 1.00 87.25 99 LYS A N 1
ATOM 793 C CA . LYS A 1 99 ? -6.687 -9.659 2.132 1.00 87.25 99 LYS A CA 1
ATOM 794 C C . LYS A 1 99 ? -6.647 -9.113 0.701 1.00 87.25 99 LYS A C 1
ATOM 796 O O . LYS A 1 99 ? -6.725 -9.899 -0.233 1.00 87.25 99 LYS A O 1
ATOM 801 N N . LEU A 1 100 ? -6.492 -7.796 0.532 1.00 85.50 100 LEU A N 1
ATOM 802 C CA . LEU A 1 100 ? -6.384 -7.198 -0.801 1.00 85.50 100 LEU A CA 1
ATOM 803 C C . LEU A 1 100 ? -5.127 -7.685 -1.537 1.00 85.50 100 LEU A C 1
ATOM 805 O O . LEU A 1 100 ? -5.201 -7.993 -2.720 1.00 85.50 100 LEU A O 1
ATOM 809 N N . HIS A 1 101 ? -3.990 -7.779 -0.846 1.00 86.69 101 HIS A N 1
ATOM 810 C CA . HIS A 1 101 ? -2.767 -8.343 -1.414 1.00 86.69 101 HIS A CA 1
ATOM 811 C C . HIS A 1 101 ? -3.004 -9.767 -1.943 1.00 86.69 101 HIS A C 1
ATOM 813 O O . HIS A 1 101 ? -2.734 -10.039 -3.108 1.00 86.69 101 HIS A O 1
ATOM 819 N N . ASP A 1 102 ? -3.576 -10.653 -1.127 1.00 84.69 102 ASP A N 1
ATOM 820 C CA . ASP A 1 102 ? -3.827 -12.045 -1.514 1.00 84.69 102 ASP A CA 1
ATOM 821 C C . ASP A 1 102 ? -4.819 -12.142 -2.698 1.00 84.69 102 ASP A C 1
ATOM 823 O O . ASP A 1 102 ? -4.632 -12.967 -3.594 1.00 84.69 102 ASP A O 1
ATOM 827 N N . GLU A 1 103 ? -5.826 -11.256 -2.754 1.00 80.69 103 GLU A N 1
ATOM 828 C CA . GLU A 1 103 ? -6.779 -11.137 -3.873 1.00 80.69 103 GLU A CA 1
ATOM 829 C C . GLU A 1 103 ? -6.116 -10.669 -5.183 1.00 80.69 103 GLU A C 1
ATOM 831 O O . GLU A 1 103 ? -6.469 -11.157 -6.257 1.00 80.69 103 GLU A O 1
ATOM 836 N N . ILE A 1 104 ? -5.161 -9.736 -5.110 1.00 74.56 104 ILE A N 1
ATOM 837 C CA . ILE A 1 104 ? -4.470 -9.167 -6.280 1.00 74.56 104 ILE A CA 1
ATOM 838 C C . ILE A 1 104 ? -3.407 -10.124 -6.819 1.00 74.56 104 ILE A C 1
ATOM 840 O O . ILE A 1 104 ? -3.317 -10.320 -8.030 1.00 74.56 104 ILE A O 1
ATOM 844 N N . PHE A 1 105 ? -2.631 -10.746 -5.932 1.00 74.50 105 PHE A N 1
ATOM 845 C CA . PHE A 1 105 ? -1.527 -11.634 -6.303 1.00 74.50 105 PHE A CA 1
ATOM 846 C C . PHE A 1 105 ? -1.948 -13.093 -6.507 1.00 74.50 105 PHE A C 1
ATOM 848 O O . PHE A 1 105 ? -1.088 -13.944 -6.718 1.00 74.50 105 PHE A O 1
ATOM 855 N N . GLN A 1 106 ? -3.256 -13.387 -6.466 1.00 65.12 106 GLN A N 1
ATOM 856 C CA . GLN A 1 106 ? -3.816 -14.739 -6.590 1.00 65.12 106 GLN A CA 1
ATOM 857 C C . GLN A 1 106 ? -3.052 -15.764 -5.748 1.00 65.12 106 GLN A C 1
ATOM 859 O O . GLN A 1 106 ? -2.747 -16.870 -6.200 1.00 65.12 106 GLN A O 1
ATOM 864 N N . ILE A 1 107 ? -2.768 -15.418 -4.492 1.00 53.19 107 ILE A N 1
ATOM 865 C CA . ILE A 1 107 ? -2.489 -16.455 -3.508 1.00 53.19 107 ILE A CA 1
ATOM 866 C C . ILE A 1 107 ? -3.861 -17.052 -3.220 1.00 53.19 107 ILE A C 1
ATOM 868 O O . ILE A 1 107 ? -4.554 -16.610 -2.305 1.00 53.19 107 ILE A O 1
ATOM 872 N N . GLU A 1 108 ? -4.313 -17.981 -4.071 1.00 44.19 108 GLU A N 1
ATOM 873 C CA . GLU A 1 108 ? -5.500 -18.767 -3.765 1.00 44.19 108 GLU A CA 1
ATOM 874 C C . GLU A 1 108 ? -5.280 -19.325 -2.352 1.00 44.19 108 GLU A C 1
ATOM 876 O O . GLU A 1 108 ? -4.295 -20.043 -2.134 1.00 44.19 108 GLU A O 1
ATOM 881 N N . PRO A 1 109 ? -6.129 -19.008 -1.353 1.00 43.94 109 PRO A N 1
ATOM 882 C CA . PRO A 1 109 ? -6.217 -19.919 -0.236 1.00 43.94 109 PRO A CA 1
ATOM 883 C C . PRO A 1 109 ? -6.607 -21.239 -0.889 1.00 43.94 109 PRO A C 1
ATOM 885 O O . PRO A 1 109 ? -7.659 -21.293 -1.532 1.00 43.94 109 PRO A O 1
ATOM 888 N N . GLU A 1 110 ? -5.727 -22.247 -0.808 1.00 44.75 110 GLU A N 1
ATOM 889 C CA . GLU A 1 110 ? -6.055 -23.606 -1.233 1.00 44.75 110 GLU A CA 1
ATOM 890 C C . GLU A 1 110 ? -7.513 -23.851 -0.853 1.00 44.75 110 GLU A C 1
ATOM 892 O O . GLU A 1 110 ? -7.861 -23.598 0.310 1.00 44.75 110 GLU A O 1
ATOM 897 N N . PRO A 1 111 ? -8.387 -24.225 -1.805 1.00 47.41 111 PRO A N 1
ATOM 898 C CA . PRO A 1 111 ? -9.784 -24.426 -1.492 1.00 47.41 111 PRO A CA 1
ATOM 899 C C . PRO A 1 111 ? -9.820 -25.432 -0.354 1.00 47.41 111 PRO A C 1
ATOM 901 O O . PRO A 1 111 ? -9.448 -26.590 -0.545 1.00 47.41 111 PRO A O 1
ATOM 904 N N . GLU A 1 112 ? -10.204 -24.953 0.835 1.00 50.44 112 GLU A N 1
ATOM 905 C CA . GLU A 1 112 ? -10.403 -25.759 2.026 1.00 50.44 112 GLU A CA 1
ATOM 906 C C . GLU A 1 112 ? -11.312 -26.887 1.571 1.00 50.44 112 GLU A C 1
ATOM 908 O O . GLU A 1 112 ? -12.490 -26.674 1.262 1.00 50.44 112 GLU A O 1
ATOM 913 N N . THR A 1 113 ? -10.704 -28.057 1.366 1.00 48.66 113 THR A N 1
ATOM 914 C CA . THR A 1 113 ? -11.385 -29.207 0.807 1.00 48.66 113 THR A CA 1
ATOM 915 C C . THR A 1 113 ? -12.503 -29.495 1.774 1.00 48.66 113 THR A C 1
ATOM 917 O O . THR A 1 113 ? -12.298 -29.899 2.919 1.00 48.66 113 THR A O 1
ATOM 920 N N . ALA A 1 114 ? -13.701 -29.155 1.308 1.00 49.84 114 ALA A N 1
ATOM 921 C CA . ALA A 1 114 ? -14.918 -29.278 2.052 1.00 49.84 114 ALA A CA 1
ATOM 922 C C . ALA A 1 114 ? -14.923 -30.653 2.712 1.00 49.84 114 ALA A C 1
ATOM 924 O O . ALA A 1 114 ? -14.810 -31.676 2.030 1.00 49.84 114 ALA A O 1
ATOM 925 N N . LYS A 1 115 ? -15.078 -30.659 4.040 1.00 53.19 115 LYS A N 1
ATOM 926 C CA . LYS A 1 115 ? -15.635 -31.788 4.779 1.00 53.19 115 LYS A CA 1
ATOM 927 C C . LYS A 1 115 ? -16.793 -32.356 3.962 1.00 53.19 115 LYS A C 1
ATOM 929 O O . LYS A 1 115 ? -17.908 -31.841 4.007 1.00 53.19 115 LYS A O 1
ATOM 934 N N . LYS A 1 116 ? -16.539 -33.433 3.228 1.00 43.72 116 LYS A N 1
ATOM 935 C CA . LYS A 1 116 ? -17.582 -34.286 2.682 1.00 43.72 116 LYS A CA 1
ATOM 936 C C . LYS A 1 116 ? -17.549 -35.537 3.527 1.00 43.72 116 LYS A C 1
ATOM 938 O O . LYS A 1 116 ? -16.679 -36.387 3.373 1.00 43.72 116 LYS A O 1
ATOM 943 N N . GLY A 1 117 ? -18.454 -35.555 4.499 1.00 53.81 117 GLY A N 1
ATOM 944 C CA . GLY A 1 117 ? -18.648 -36.698 5.365 1.00 53.81 117 GLY A CA 1
ATOM 945 C C . GLY A 1 117 ? -18.861 -37.974 4.561 1.00 53.81 117 GLY A C 1
ATOM 946 O O . GLY A 1 117 ? -19.483 -37.971 3.493 1.00 53.81 117 GLY A O 1
ATOM 947 N N . LYS A 1 118 ? -18.369 -39.063 5.132 1.00 41.44 118 LYS A N 1
ATOM 948 C CA . LYS A 1 118 ? -19.052 -40.341 5.102 1.00 41.44 118 LYS A CA 1
ATOM 949 C C . LYS A 1 118 ? -18.723 -41.095 6.377 1.00 41.44 118 LYS A C 1
ATOM 951 O O . LYS A 1 118 ? -17.550 -41.008 6.798 1.00 41.44 118 LYS A O 1
#

pLDDT: mean 72.38, std 18.85, range [31.36, 92.62]

Radius of gyration: 16.54 Å; chains: 1; bounding box: 46×50×36 Å